Protein AF-A0A1W1VWJ5-F1 (afdb_monomer_lite)

Structure (mmCIF, N/CA/C/O backbone):
data_AF-A0A1W1VWJ5-F1
#
_entry.id   AF-A0A1W1VWJ5-F1
#
loop_
_atom_site.group_PDB
_atom_site.id
_atom_site.type_symbol
_atom_site.label_atom_id
_atom_site.label_alt_id
_atom_site.label_comp_id
_atom_site.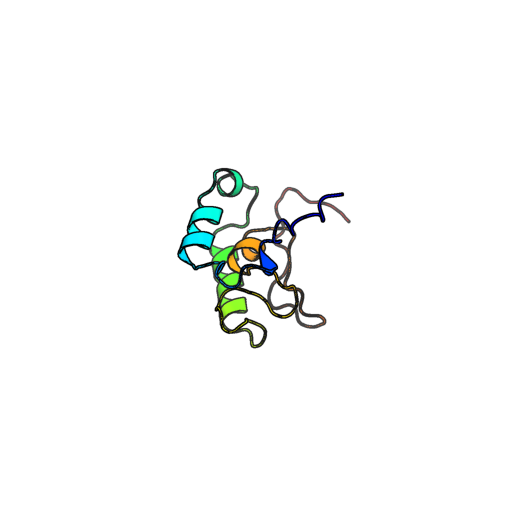label_asym_id
_atom_site.label_entity_id
_atom_site.label_seq_id
_atom_site.pdbx_PDB_ins_code
_atom_site.Cartn_x
_atom_site.Cartn_y
_atom_site.Cartn_z
_atom_site.occupancy
_atom_site.B_iso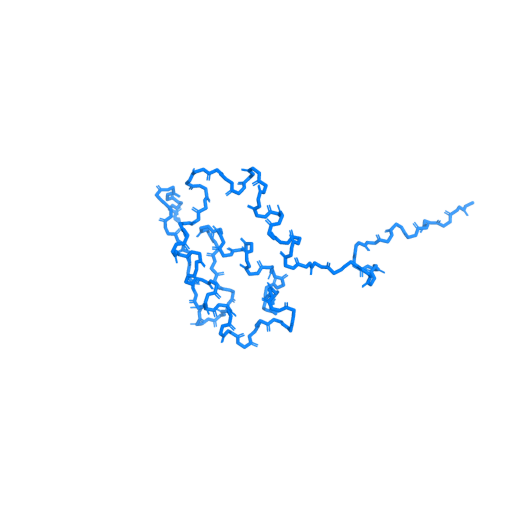_or_equiv
_atom_site.auth_seq_id
_atom_site.auth_comp_id
_atom_site.auth_asym_id
_atom_site.auth_atom_id
_atom_site.pdbx_PDB_model_num
ATOM 1 N N . MET A 1 1 ? -26.688 37.840 -6.291 1.00 44.44 1 MET A N 1
ATOM 2 C CA . MET A 1 1 ? -25.691 37.166 -5.433 1.00 44.44 1 MET A CA 1
ATOM 3 C C . MET A 1 1 ? -26.016 35.676 -5.470 1.00 44.44 1 MET A C 1
ATOM 5 O O . MET A 1 1 ? -27.038 35.293 -4.922 1.00 44.44 1 MET A O 1
ATOM 9 N N . ILE A 1 2 ? -25.266 34.876 -6.234 1.00 52.41 2 ILE A N 1
ATOM 10 C CA . ILE A 1 2 ? -25.492 33.425 -6.376 1.00 52.41 2 ILE A CA 1
ATOM 11 C C . ILE A 1 2 ? -24.601 32.734 -5.326 1.00 52.41 2 ILE A C 1
ATOM 13 O O . ILE A 1 2 ? -23.404 33.031 -5.307 1.00 52.41 2 ILE A O 1
ATOM 17 N N . PRO A 1 3 ? -25.134 31.890 -4.420 1.00 57.03 3 PRO A N 1
ATOM 18 C CA . PRO A 1 3 ? -24.313 31.144 -3.466 1.00 57.03 3 PRO A CA 1
ATOM 19 C C . PRO A 1 3 ? -23.340 30.238 -4.230 1.00 57.03 3 PRO A C 1
ATOM 21 O O . PRO A 1 3 ? -23.752 29.677 -5.245 1.00 57.03 3 PRO A O 1
ATOM 24 N N . PRO A 1 4 ? -22.085 30.048 -3.779 1.00 57.78 4 PRO A N 1
ATOM 25 C CA . PRO A 1 4 ? -21.201 29.062 -4.377 1.00 57.78 4 PRO A CA 1
ATOM 26 C C . PRO A 1 4 ? -21.791 27.677 -4.109 1.00 57.78 4 PRO A C 1
ATOM 28 O O . PRO A 1 4 ? -21.585 27.062 -3.063 1.00 57.78 4 PRO A O 1
ATOM 31 N N . GLU A 1 5 ? -22.582 27.217 -5.069 1.00 57.31 5 GLU A N 1
ATOM 32 C CA . GLU A 1 5 ? -22.947 25.834 -5.267 1.00 57.31 5 GLU A CA 1
ATOM 33 C C . GLU A 1 5 ? -21.704 24.985 -5.031 1.00 57.31 5 GLU A C 1
ATOM 35 O O . GLU A 1 5 ? -20.662 25.133 -5.677 1.00 57.31 5 GLU A O 1
ATOM 40 N N . ARG A 1 6 ? -21.798 24.172 -3.978 1.00 58.75 6 ARG A N 1
ATOM 41 C CA . ARG A 1 6 ? -20.738 23.301 -3.499 1.00 58.75 6 ARG A CA 1
ATOM 42 C C . ARG A 1 6 ? -20.355 22.412 -4.676 1.00 58.75 6 ARG A C 1
ATOM 44 O O . ARG A 1 6 ? -21.015 21.403 -4.914 1.00 58.75 6 ARG A O 1
ATOM 51 N N . ARG A 1 7 ? -19.294 22.771 -5.410 1.00 55.59 7 ARG A N 1
ATOM 52 C CA . ARG A 1 7 ? -18.540 21.835 -6.249 1.00 55.59 7 ARG A CA 1
ATOM 53 C C . ARG A 1 7 ? -18.102 20.735 -5.296 1.00 55.59 7 ARG A C 1
ATOM 55 O O . ARG A 1 7 ? -17.123 20.899 -4.575 1.00 55.59 7 ARG A O 1
ATOM 62 N N . GLY A 1 8 ? -18.932 19.700 -5.175 1.00 52.25 8 GLY A N 1
ATOM 63 C CA . GLY A 1 8 ? -18.783 18.671 -4.161 1.00 52.25 8 GLY A CA 1
ATOM 64 C C . GLY A 1 8 ? -17.373 18.121 -4.250 1.00 52.25 8 GLY A C 1
ATOM 65 O O . GLY A 1 8 ? -16.938 17.705 -5.327 1.00 52.25 8 GLY A O 1
ATOM 66 N N . CYS A 1 9 ? -16.630 18.162 -3.144 1.00 58.38 9 CYS A N 1
ATOM 67 C CA . CYS A 1 9 ? -15.358 17.465 -3.107 1.00 58.38 9 CYS A CA 1
ATOM 68 C C . CYS A 1 9 ? -15.638 15.978 -3.372 1.00 58.38 9 CYS A C 1
ATOM 70 O O . CYS A 1 9 ? -16.726 15.480 -3.065 1.00 58.38 9 CYS A O 1
ATOM 72 N N . LYS A 1 10 ? -14.670 15.249 -3.934 1.00 58.19 10 LYS A N 1
ATOM 73 C CA . LYS A 1 10 ? -14.825 13.806 -4.186 1.00 58.19 10 LYS A CA 1
ATOM 74 C C . LYS A 1 10 ? -15.211 13.014 -2.922 1.00 58.19 10 LYS A C 1
ATOM 76 O O . LYS A 1 10 ? -15.755 11.933 -3.060 1.00 58.19 10 LYS A O 1
ATOM 81 N N . GLY A 1 11 ? -14.990 13.574 -1.725 1.00 52.28 11 GLY A N 1
ATOM 82 C CA . GLY A 1 11 ? -15.417 13.006 -0.441 1.00 52.28 11 GLY A CA 1
ATOM 83 C C . GLY A 1 11 ? -16.872 13.284 -0.031 1.00 52.28 11 GLY A C 1
ATOM 84 O O . GLY A 1 11 ? -17.405 12.551 0.787 1.00 52.28 11 GLY A O 1
ATOM 85 N N . CYS A 1 12 ? -17.550 14.295 -0.591 1.00 57.69 12 CYS A N 1
ATOM 86 C CA . CYS A 1 12 ? -18.985 14.527 -0.349 1.00 57.69 12 CYS A CA 1
ATOM 87 C C . CYS A 1 12 ? -19.887 13.696 -1.275 1.00 57.69 12 CYS A C 1
ATOM 89 O O . CYS A 1 12 ? -21.107 13.748 -1.144 1.00 57.69 12 CYS A O 1
ATOM 91 N N . ARG A 1 13 ? -19.298 12.967 -2.232 1.00 56.72 13 ARG A N 1
ATOM 92 C CA . ARG A 1 13 ? -19.999 12.013 -3.091 1.00 56.72 13 ARG A CA 1
ATOM 93 C C . ARG A 1 13 ? -19.825 10.616 -2.511 1.00 56.72 13 ARG A C 1
ATOM 95 O O . ARG A 1 13 ? -18.778 10.006 -2.687 1.00 56.72 13 ARG A O 1
ATOM 102 N N . THR A 1 14 ? -20.861 10.126 -1.841 1.00 55.28 14 THR A N 1
ATOM 103 C CA . THR A 1 14 ? -20.900 8.793 -1.218 1.00 55.28 14 THR A CA 1
ATOM 104 C C . THR A 1 14 ? -20.730 7.655 -2.237 1.00 55.28 14 THR A C 1
ATOM 106 O O . THR A 1 14 ? -20.337 6.557 -1.862 1.00 55.28 14 THR A O 1
ATOM 109 N N . ASP A 1 15 ? -20.953 7.923 -3.529 1.00 57.97 15 ASP A N 1
ATOM 110 C CA . ASP A 1 15 ? -20.857 6.936 -4.614 1.00 57.97 15 ASP A CA 1
ATOM 111 C C . ASP A 1 15 ? -19.437 6.703 -5.157 1.00 57.97 15 ASP A C 1
ATOM 113 O O . ASP A 1 15 ? -19.233 5.811 -5.981 1.00 57.97 15 ASP A O 1
ATOM 117 N N . PHE A 1 16 ? -18.433 7.498 -4.759 1.00 62.16 16 PHE A N 1
ATOM 118 C CA . PHE A 1 16 ? -17.065 7.282 -5.240 1.00 62.16 16 PHE A CA 1
ATOM 119 C C . PHE A 1 16 ? -16.324 6.302 -4.330 1.00 62.16 16 PHE A C 1
ATOM 121 O O . PHE A 1 16 ? -15.599 6.700 -3.418 1.00 62.16 16 PHE A O 1
ATOM 128 N N . GLN A 1 17 ? -16.490 5.011 -4.605 1.00 65.12 17 GLN A N 1
ATOM 129 C CA . GLN A 1 17 ? -15.665 3.971 -4.003 1.00 65.12 17 GLN A CA 1
ATOM 130 C C . GLN A 1 17 ? -14.478 3.657 -4.912 1.00 65.12 17 GLN A C 1
ATOM 132 O O . GLN A 1 17 ? -14.630 3.354 -6.098 1.00 65.12 17 GLN A O 1
ATOM 137 N N . VAL A 1 18 ? -13.271 3.751 -4.356 1.00 72.56 18 VAL A N 1
ATOM 138 C CA . VAL A 1 18 ? -12.086 3.178 -4.997 1.00 72.56 18 VAL A CA 1
ATOM 139 C C . VAL A 1 18 ? -12.306 1.671 -5.031 1.00 72.56 18 VAL A C 1
ATOM 141 O O . VAL A 1 18 ? -12.646 1.092 -4.016 1.00 72.56 18 VAL A O 1
ATOM 144 N N . THR A 1 19 ? -12.166 1.029 -6.184 1.00 82.56 19 THR A N 1
ATOM 145 C CA . THR A 1 19 ? -12.260 -0.432 -6.282 1.00 82.56 19 THR A CA 1
ATOM 146 C C . THR A 1 19 ? -10.891 -1.015 -6.573 1.00 82.56 19 THR A C 1
ATOM 148 O O . THR A 1 19 ? -9.987 -0.320 -7.044 1.00 82.56 19 THR A O 1
ATOM 151 N N . GLU A 1 20 ? -10.742 -2.318 -6.364 1.00 81.38 20 GLU A N 1
ATOM 152 C CA . GLU A 1 20 ? -9.541 -3.048 -6.762 1.00 81.38 20 GLU A CA 1
ATOM 153 C C . GLU A 1 20 ? -9.185 -2.831 -8.239 1.00 81.38 20 GLU A C 1
ATOM 155 O O . GLU A 1 20 ? -8.037 -2.524 -8.557 1.00 81.38 20 GLU A O 1
ATOM 160 N N . ALA A 1 21 ? -10.183 -2.883 -9.124 1.00 83.50 21 ALA A N 1
ATOM 161 C CA . ALA A 1 21 ? -10.004 -2.613 -10.548 1.00 83.50 21 ALA A CA 1
ATOM 162 C C . ALA A 1 21 ? -9.491 -1.187 -10.808 1.00 83.50 21 ALA A C 1
ATOM 164 O O . ALA A 1 21 ? -8.622 -0.983 -11.656 1.00 83.50 21 ALA A O 1
ATOM 165 N N . HIS A 1 22 ? -9.970 -0.198 -10.047 1.00 84.25 22 HIS A N 1
ATOM 166 C CA . HIS A 1 22 ? -9.487 1.177 -10.153 1.00 84.25 22 HIS A CA 1
ATOM 167 C C . HIS A 1 22 ? -8.015 1.281 -9.726 1.00 84.25 22 HIS A C 1
ATOM 169 O O . HIS A 1 22 ? -7.214 1.919 -10.407 1.00 84.25 22 HIS A O 1
ATOM 175 N N . ILE A 1 23 ? -7.631 0.620 -8.632 1.00 84.88 23 ILE A N 1
ATOM 176 C CA . ILE A 1 23 ? -6.240 0.597 -8.160 1.00 84.88 23 ILE A CA 1
ATOM 177 C C . ILE A 1 23 ? -5.335 -0.074 -9.198 1.00 84.88 23 ILE A C 1
ATOM 179 O O . ILE A 1 23 ? -4.286 0.473 -9.536 1.00 84.88 23 ILE A O 1
ATOM 183 N N . ALA A 1 24 ? -5.752 -1.213 -9.753 1.00 86.06 24 ALA A N 1
ATOM 184 C CA . ALA A 1 24 ? -5.009 -1.905 -10.803 1.00 86.06 24 ALA A CA 1
ATOM 185 C C . ALA A 1 24 ? -4.837 -1.027 -12.056 1.00 86.06 24 ALA A C 1
ATOM 187 O O . ALA A 1 24 ? -3.741 -0.946 -12.613 1.00 86.06 24 ALA A O 1
ATOM 188 N N . GLN A 1 25 ? -5.883 -0.294 -12.455 1.00 87.25 25 GLN A N 1
ATOM 189 C CA . GLN A 1 25 ? -5.808 0.679 -13.545 1.00 87.25 25 GLN A CA 1
ATOM 190 C C . GLN A 1 25 ? -4.804 1.802 -13.237 1.00 87.25 25 GLN A C 1
ATOM 192 O O . GLN A 1 25 ? -3.995 2.152 -14.095 1.00 87.25 25 GLN A O 1
ATOM 197 N N . MET A 1 26 ? -4.808 2.353 -12.016 1.00 85.56 26 MET A N 1
ATOM 198 C CA . MET A 1 26 ? -3.818 3.360 -11.608 1.00 85.56 26 MET A CA 1
ATOM 199 C C . MET A 1 26 ? -2.395 2.807 -11.720 1.00 85.56 26 MET A C 1
ATOM 201 O O . MET A 1 26 ? -1.547 3.443 -12.340 1.00 85.56 26 MET A O 1
ATOM 205 N N . LEU A 1 27 ? -2.154 1.603 -11.195 1.00 85.56 27 LEU A N 1
ATOM 206 C CA . LEU A 1 27 ? -0.849 0.932 -11.236 1.00 85.56 27 LEU A CA 1
ATOM 207 C C . LEU A 1 27 ? -0.409 0.522 -12.652 1.00 85.56 27 LEU A C 1
ATOM 209 O O . LEU A 1 27 ? 0.775 0.290 -12.880 1.00 85.56 27 LEU A O 1
ATOM 213 N N . SER A 1 28 ? -1.336 0.470 -13.608 1.00 86.88 28 SER A N 1
ATOM 214 C CA . SER A 1 28 ? -1.042 0.235 -15.027 1.00 86.88 28 SER A CA 1
ATOM 215 C C . SER A 1 28 ? -0.608 1.507 -15.766 1.00 86.88 28 SER A C 1
ATOM 217 O O . SER A 1 28 ? -0.187 1.440 -16.918 1.00 86.88 28 SER A O 1
ATOM 219 N N . SER A 1 29 ? -0.695 2.679 -15.125 1.00 86.88 29 SER A N 1
ATOM 220 C CA . SER A 1 29 ? -0.310 3.948 -15.747 1.00 86.88 29 SER A CA 1
ATOM 221 C C . SER A 1 29 ? 1.199 3.993 -16.035 1.00 86.88 29 SER A C 1
ATOM 223 O O . SER A 1 29 ? 1.981 3.491 -15.224 1.00 86.88 29 SER A O 1
ATOM 225 N N . PRO A 1 30 ? 1.650 4.670 -17.111 1.00 82.38 30 PRO A N 1
ATOM 226 C CA . PRO A 1 30 ? 3.065 4.718 -17.505 1.00 82.38 30 PRO A CA 1
ATOM 227 C C . PRO A 1 30 ? 4.023 5.195 -16.405 1.00 82.38 30 PRO A C 1
ATOM 229 O O . PRO A 1 30 ? 5.169 4.763 -16.346 1.00 82.38 30 PRO A O 1
ATOM 232 N N . MET A 1 31 ? 3.544 6.039 -15.486 1.00 82.06 31 MET A N 1
ATOM 233 C CA . MET A 1 31 ? 4.308 6.492 -14.318 1.00 82.06 31 MET A CA 1
ATOM 234 C C . MET A 1 31 ? 4.796 5.323 -13.441 1.00 82.06 31 MET A C 1
ATOM 236 O O . MET A 1 31 ? 5.898 5.381 -12.900 1.00 82.06 31 MET A O 1
ATOM 240 N N . PHE A 1 32 ? 4.013 4.244 -13.338 1.00 81.75 32 PHE A N 1
ATOM 241 C CA . PHE A 1 32 ? 4.352 3.040 -12.573 1.00 81.75 32 PHE A CA 1
ATOM 242 C C . PHE A 1 32 ? 5.230 2.039 -13.339 1.00 81.75 32 PHE A C 1
ATOM 244 O O . PHE A 1 32 ? 5.670 1.049 -12.762 1.00 81.75 32 PHE A O 1
ATOM 251 N N . GLN A 1 33 ? 5.511 2.304 -14.618 1.00 80.88 33 GLN A N 1
ATOM 252 C CA . GLN A 1 33 ? 6.304 1.438 -15.499 1.00 80.88 33 GLN A CA 1
ATOM 253 C C . GLN A 1 33 ? 7.742 1.948 -15.697 1.00 80.88 33 GLN A C 1
ATOM 255 O O . GLN A 1 33 ? 8.517 1.372 -16.458 1.00 80.88 33 GLN A O 1
ATOM 260 N N . VAL A 1 34 ? 8.122 3.037 -15.016 1.00 83.62 34 VAL A N 1
ATOM 261 C CA . VAL A 1 34 ? 9.485 3.580 -15.074 1.00 83.62 34 VAL A CA 1
ATOM 262 C C . VAL A 1 34 ? 10.449 2.614 -14.383 1.00 83.62 34 VAL A C 1
ATOM 264 O O . VAL A 1 34 ? 10.407 2.429 -13.164 1.00 83.62 34 VAL A O 1
ATOM 267 N N . VAL A 1 35 ? 11.335 2.010 -15.176 1.00 77.88 35 VAL A N 1
ATOM 268 C CA . VAL A 1 35 ? 12.338 1.047 -14.706 1.00 77.88 35 VAL A CA 1
ATOM 269 C C . VAL A 1 35 ? 13.216 1.686 -13.626 1.00 77.88 35 VAL A C 1
ATOM 271 O O . VAL A 1 35 ? 13.764 2.770 -13.814 1.00 77.88 35 VAL A O 1
ATOM 274 N N . GLY A 1 36 ? 13.338 1.014 -12.479 1.00 79.56 36 GLY A N 1
ATOM 275 C CA . GLY A 1 36 ? 14.159 1.461 -11.347 1.00 79.56 36 GLY A CA 1
ATOM 276 C C . GLY A 1 36 ? 13.537 2.548 -10.457 1.00 79.56 36 GLY A C 1
ATOM 277 O O . GLY A 1 36 ? 14.118 2.881 -9.424 1.00 79.56 36 GLY A O 1
ATOM 278 N N . ALA A 1 37 ? 12.361 3.086 -10.800 1.00 85.12 37 ALA A N 1
ATOM 279 C CA . ALA A 1 37 ? 11.658 4.058 -9.954 1.00 85.12 37 ALA A CA 1
ATOM 280 C C . ALA A 1 37 ? 10.858 3.402 -8.813 1.00 85.12 37 ALA A C 1
ATOM 282 O O . ALA A 1 37 ? 10.598 4.039 -7.791 1.00 85.12 37 ALA A O 1
ATOM 283 N N . TRP A 1 38 ? 10.501 2.127 -8.972 1.00 90.31 38 TRP A N 1
ATOM 284 C CA . TRP A 1 38 ? 9.658 1.357 -8.056 1.00 90.31 38 TRP A CA 1
ATOM 285 C C . TRP A 1 38 ? 10.422 0.166 -7.488 1.00 90.31 38 TRP A C 1
ATOM 287 O O . TRP A 1 38 ? 11.443 -0.244 -8.044 1.00 90.31 38 TRP A O 1
ATOM 297 N N . VAL A 1 39 ? 9.948 -0.371 -6.366 1.00 90.69 39 VAL A N 1
ATOM 298 C CA . VAL A 1 39 ? 10.534 -1.595 -5.808 1.00 90.69 39 VAL A CA 1
ATOM 299 C C . VAL A 1 39 ? 10.284 -2.789 -6.739 1.00 90.69 39 VAL A C 1
ATOM 301 O O . VAL A 1 39 ? 9.270 -2.797 -7.442 1.00 90.69 39 VAL A O 1
ATOM 304 N N . PRO A 1 40 ? 11.168 -3.801 -6.741 1.00 91.31 40 PRO A N 1
ATOM 305 C CA . PRO A 1 40 ? 10.941 -5.031 -7.493 1.00 91.31 40 PRO A CA 1
ATOM 306 C C . PRO A 1 40 ? 9.699 -5.789 -6.996 1.00 91.31 40 PRO A C 1
ATOM 308 O O . PRO A 1 40 ? 9.306 -5.655 -5.834 1.00 91.31 40 PRO A O 1
ATOM 311 N N . ASP A 1 41 ? 9.111 -6.617 -7.862 1.00 91.31 41 ASP A N 1
ATOM 312 C CA . ASP A 1 41 ? 7.834 -7.287 -7.583 1.00 91.31 41 ASP A CA 1
ATOM 313 C C . ASP A 1 41 ? 7.877 -8.183 -6.338 1.00 91.31 41 ASP A C 1
ATOM 315 O O . ASP A 1 41 ? 6.934 -8.170 -5.556 1.00 91.31 41 ASP A O 1
ATOM 319 N N . ASN A 1 42 ? 8.990 -8.871 -6.067 1.00 92.81 42 ASN A N 1
ATOM 320 C CA . ASN A 1 42 ? 9.129 -9.687 -4.854 1.00 92.81 42 ASN A CA 1
ATOM 321 C C . ASN A 1 42 ? 9.032 -8.844 -3.568 1.00 92.81 42 ASN A C 1
ATOM 323 O O . ASN A 1 42 ? 8.357 -9.224 -2.616 1.00 92.81 42 ASN A O 1
ATOM 327 N N . VAL A 1 43 ? 9.661 -7.664 -3.550 1.00 93.81 43 VAL A N 1
ATOM 328 C CA . VAL A 1 43 ? 9.592 -6.730 -2.415 1.00 93.81 43 VAL A CA 1
ATOM 329 C C . VAL A 1 43 ? 8.183 -6.167 -2.282 1.00 93.81 43 VAL A C 1
ATOM 331 O O . VAL A 1 43 ? 7.682 -5.996 -1.171 1.00 93.81 43 VAL A O 1
ATOM 334 N N . TYR A 1 44 ? 7.543 -5.862 -3.410 1.00 94.25 44 TYR A N 1
ATOM 335 C CA . TYR A 1 44 ? 6.159 -5.414 -3.423 1.00 94.25 44 TYR A CA 1
ATOM 336 C C . TYR A 1 44 ? 5.227 -6.480 -2.834 1.00 94.25 44 TYR A C 1
ATOM 338 O O . TYR A 1 44 ? 4.479 -6.176 -1.909 1.00 94.25 44 TYR A O 1
ATOM 346 N N . GLU A 1 45 ? 5.305 -7.723 -3.305 1.00 94.88 45 GLU A N 1
ATOM 347 C CA . GLU A 1 45 ? 4.491 -8.842 -2.824 1.00 94.88 45 GLU A CA 1
ATOM 348 C C . GLU A 1 45 ? 4.677 -9.094 -1.326 1.00 94.88 45 GLU A C 1
ATOM 350 O O . GLU A 1 45 ? 3.689 -9.260 -0.608 1.00 94.88 45 GLU A O 1
ATOM 355 N N . ASP A 1 46 ? 5.914 -9.045 -0.826 1.00 95.19 46 ASP A N 1
ATOM 356 C CA . ASP A 1 46 ? 6.190 -9.185 0.605 1.00 95.19 46 ASP A CA 1
ATOM 357 C C . ASP A 1 46 ? 5.538 -8.061 1.423 1.00 95.19 46 ASP A C 1
ATOM 359 O O . ASP A 1 46 ? 4.873 -8.323 2.428 1.00 95.19 46 ASP A O 1
ATOM 363 N N . ARG A 1 47 ? 5.643 -6.805 0.964 1.00 95.31 47 ARG A N 1
ATOM 364 C CA . ARG A 1 47 ? 4.976 -5.657 1.607 1.00 95.31 47 ARG A CA 1
ATOM 365 C C . ARG A 1 47 ? 3.456 -5.808 1.613 1.00 95.31 47 ARG A C 1
ATOM 367 O O . ARG A 1 47 ? 2.822 -5.485 2.618 1.00 95.31 47 ARG A O 1
ATOM 374 N N . ILE A 1 48 ? 2.870 -6.292 0.516 1.00 95.12 48 ILE A N 1
ATOM 375 C CA . ILE A 1 48 ? 1.428 -6.554 0.437 1.00 95.12 48 ILE A CA 1
ATOM 376 C C . ILE A 1 48 ? 1.027 -7.649 1.414 1.00 95.12 48 ILE A C 1
ATOM 378 O O . ILE A 1 48 ? 0.079 -7.439 2.162 1.00 95.12 48 ILE A O 1
ATOM 382 N N . ARG A 1 49 ? 1.774 -8.755 1.487 1.00 95.56 49 ARG A N 1
ATOM 383 C CA . ARG A 1 49 ? 1.506 -9.843 2.437 1.00 95.56 49 ARG A CA 1
ATOM 384 C C . ARG A 1 49 ? 1.520 -9.348 3.886 1.00 95.56 49 ARG A C 1
ATOM 386 O O . ARG A 1 49 ? 0.648 -9.712 4.669 1.00 95.56 49 ARG A O 1
ATOM 393 N N . CYS A 1 50 ? 2.461 -8.468 4.230 1.00 94.75 50 CYS A N 1
ATOM 394 C CA . CYS A 1 50 ? 2.490 -7.809 5.536 1.00 94.75 50 CYS A CA 1
ATOM 395 C C . CYS A 1 50 ? 1.246 -6.945 5.800 1.00 94.75 50 CYS A C 1
ATOM 397 O O . CYS A 1 50 ? 0.752 -6.914 6.923 1.00 94.75 50 CYS A O 1
ATOM 399 N N . CYS A 1 51 ? 0.755 -6.215 4.795 1.00 94.50 51 CYS A N 1
ATOM 400 C CA . CYS A 1 51 ? -0.446 -5.393 4.933 1.00 94.50 51 CYS A CA 1
ATOM 401 C C . CYS A 1 51 ? -1.732 -6.225 5.000 1.00 94.50 51 CYS A C 1
ATOM 403 O O . CYS A 1 51 ? -2.612 -5.865 5.772 1.00 94.50 51 CYS A O 1
ATOM 405 N N . ASP A 1 52 ? -1.820 -7.321 4.249 1.00 93.44 52 ASP A N 1
ATOM 406 C CA . ASP A 1 52 ? -2.960 -8.248 4.239 1.00 93.44 52 ASP A CA 1
ATOM 407 C C . ASP A 1 52 ? -3.182 -8.881 5.625 1.00 93.44 52 ASP A C 1
ATOM 409 O O . ASP A 1 52 ? -4.295 -8.911 6.141 1.00 93.44 52 ASP A O 1
ATOM 413 N N . ALA A 1 53 ? -2.091 -9.248 6.304 1.00 93.56 53 ALA A N 1
ATOM 414 C CA . ALA A 1 53 ? -2.124 -9.779 7.668 1.00 93.56 53 ALA A CA 1
ATOM 415 C C . ALA A 1 53 ? -2.244 -8.704 8.773 1.00 93.56 53 ALA A C 1
ATOM 417 O O . ALA A 1 53 ? -2.237 -9.030 9.963 1.00 93.56 53 ALA A O 1
ATOM 418 N N . CYS A 1 54 ? -2.302 -7.414 8.428 1.00 93.81 54 CYS A N 1
ATOM 419 C CA . CYS A 1 54 ? -2.243 -6.331 9.406 1.00 93.81 54 CYS A CA 1
ATOM 420 C C . CYS A 1 54 ? -3.628 -5.986 9.966 1.00 93.81 54 CYS A C 1
ATOM 422 O O . CYS A 1 54 ?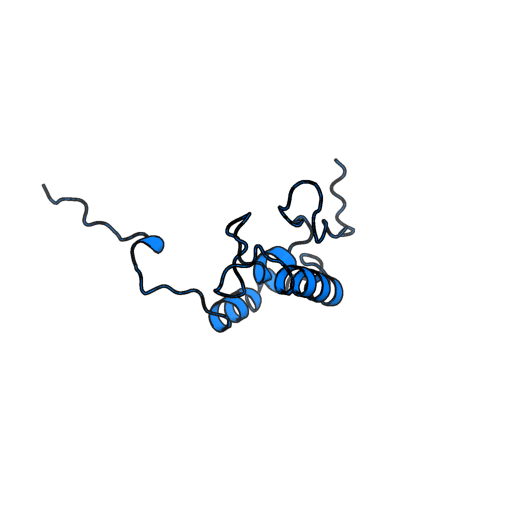 -4.533 -5.615 9.225 1.00 93.81 54 CYS A O 1
ATOM 424 N N . SER A 1 55 ? -3.762 -5.941 11.296 1.00 92.75 55 SER A N 1
ATOM 425 C CA . SER A 1 55 ? -5.002 -5.516 11.973 1.00 92.75 55 SER A CA 1
ATOM 426 C C . SER A 1 55 ? -5.426 -4.071 11.676 1.00 92.75 55 SER A C 1
ATOM 428 O O . SER A 1 55 ? -6.552 -3.691 11.976 1.00 92.75 55 SER A O 1
ATOM 430 N N . ASN A 1 56 ? -4.528 -3.253 11.117 1.00 92.81 56 ASN A N 1
ATOM 431 C CA . ASN A 1 56 ? -4.807 -1.867 10.745 1.00 92.81 56 ASN A CA 1
ATOM 432 C C . ASN A 1 56 ? -5.258 -1.710 9.283 1.00 92.81 56 ASN A C 1
ATOM 434 O O . ASN A 1 56 ? -5.425 -0.576 8.826 1.00 92.81 56 ASN A O 1
ATOM 438 N N . LEU A 1 57 ? -5.395 -2.794 8.515 1.00 94.06 57 LEU A N 1
ATOM 439 C CA . LEU A 1 57 ? -5.999 -2.726 7.189 1.00 94.06 57 LEU A CA 1
ATOM 440 C C . LEU A 1 57 ? -7.508 -2.504 7.346 1.00 94.06 57 LEU A C 1
ATOM 442 O O . LEU A 1 57 ? -8.170 -3.189 8.122 1.00 94.06 57 LEU A O 1
ATOM 446 N N . GLN A 1 58 ? -8.047 -1.506 6.650 1.00 92.94 58 GLN A N 1
ATOM 447 C CA . GLN A 1 58 ? -9.479 -1.233 6.687 1.00 92.94 58 GLN A CA 1
ATOM 448 C C . GLN A 1 58 ? -10.269 -2.359 6.012 1.00 92.94 58 GLN A C 1
ATOM 450 O O . GLN A 1 58 ? -9.736 -3.135 5.222 1.00 92.94 58 GLN A O 1
ATOM 455 N N . ALA A 1 59 ? -11.572 -2.415 6.300 1.00 88.88 59 ALA A N 1
ATOM 456 C CA . ALA A 1 59 ? -12.483 -3.431 5.768 1.00 88.88 59 ALA A CA 1
ATOM 457 C C . ALA A 1 59 ? -12.582 -3.440 4.231 1.00 88.88 59 ALA A C 1
ATOM 459 O O . ALA A 1 59 ? -13.061 -4.411 3.655 1.00 88.88 59 ALA A O 1
ATOM 460 N N . ASP A 1 60 ? -12.129 -2.373 3.570 1.00 87.31 60 ASP A N 1
ATOM 461 C CA . ASP A 1 60 ? -12.031 -2.308 2.116 1.00 87.31 60 ASP A CA 1
ATOM 462 C C . ASP A 1 60 ? -10.894 -3.174 1.537 1.00 87.31 60 ASP A C 1
ATOM 464 O O . ASP A 1 60 ? -10.885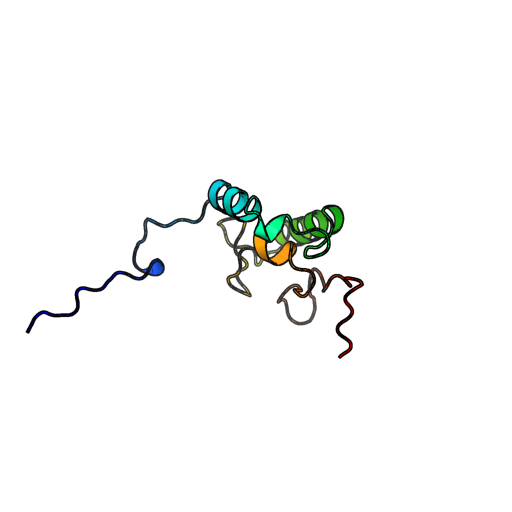 -3.464 0.344 1.00 87.31 60 ASP A O 1
ATOM 468 N N . GLY A 1 61 ? -9.958 -3.627 2.378 1.00 88.69 61 GLY A N 1
ATOM 469 C CA . GLY A 1 61 ? -8.872 -4.533 2.010 1.00 88.69 61 GLY A CA 1
ATOM 470 C C . GLY A 1 61 ? -7.682 -3.858 1.325 1.00 88.69 61 GLY A C 1
ATOM 471 O O . GLY A 1 61 ? -6.759 -4.539 0.881 1.00 88.69 61 GLY A O 1
ATOM 472 N N . TYR A 1 62 ? -7.658 -2.527 1.217 1.00 90.62 62 TYR A N 1
ATOM 473 C CA . TYR A 1 62 ? -6.538 -1.828 0.578 1.00 90.62 62 TYR A CA 1
ATOM 474 C C . TYR A 1 62 ? -6.188 -0.481 1.209 1.00 90.62 62 TYR A C 1
ATOM 476 O O . TYR A 1 62 ? -5.156 0.079 0.840 1.00 90.62 62 TYR A O 1
ATOM 484 N N . THR A 1 63 ? -6.962 0.045 2.157 1.00 93.44 63 THR A N 1
ATOM 485 C CA . THR A 1 63 ? -6.641 1.311 2.829 1.00 93.44 63 THR A CA 1
ATOM 486 C C . THR A 1 63 ? -6.049 1.059 4.210 1.00 93.44 63 THR A C 1
ATOM 488 O O . THR A 1 63 ? -6.620 0.360 5.041 1.00 93.44 63 THR A O 1
ATOM 491 N N . CYS A 1 64 ? -4.893 1.654 4.503 1.00 93.88 64 CYS A N 1
ATOM 492 C CA . CYS A 1 64 ? -4.305 1.593 5.839 1.00 93.88 64 CYS A CA 1
ATOM 493 C C . CYS A 1 64 ? -5.022 2.566 6.788 1.00 93.88 64 CYS A C 1
ATOM 495 O O . CYS A 1 64 ? -5.108 3.757 6.498 1.00 93.88 64 CYS A O 1
ATOM 497 N N . ALA A 1 65 ? -5.479 2.101 7.952 1.00 94.38 65 ALA A N 1
ATOM 498 C CA . ALA A 1 65 ? -6.101 2.950 8.970 1.00 94.38 65 ALA A CA 1
ATOM 499 C C . ALA A 1 65 ? -5.116 3.936 9.627 1.00 94.38 65 ALA A C 1
ATOM 501 O O . ALA A 1 65 ? -5.530 4.997 10.080 1.00 94.38 65 ALA A O 1
ATOM 502 N N . LEU A 1 66 ? -3.814 3.620 9.647 1.00 92.75 66 LEU A N 1
ATOM 503 C CA . LEU A 1 66 ? -2.796 4.473 10.274 1.00 92.75 66 LEU A CA 1
ATOM 504 C C . LEU A 1 66 ? -2.392 5.668 9.400 1.00 92.75 66 LEU A C 1
ATOM 506 O O . LEU A 1 66 ? -2.164 6.756 9.917 1.00 92.75 66 LEU A O 1
ATOM 510 N N . SER A 1 67 ? -2.266 5.473 8.084 1.00 90.12 67 SER A N 1
ATOM 511 C CA . SER A 1 67 ? -1.814 6.524 7.154 1.00 90.12 67 SER A CA 1
ATOM 512 C C . SER A 1 67 ? -2.891 7.036 6.201 1.00 90.12 67 SER A C 1
ATOM 514 O O . SER A 1 67 ? -2.643 8.002 5.483 1.00 90.12 67 SER A O 1
ATOM 516 N N . GLY A 1 68 ? -4.045 6.370 6.115 1.00 91.06 68 GLY A N 1
ATOM 517 C CA . GLY A 1 68 ? -5.091 6.670 5.131 1.00 91.06 68 GLY A CA 1
ATOM 518 C C . GLY A 1 68 ? -4.689 6.395 3.676 1.00 91.06 68 GLY A C 1
ATOM 519 O O . GLY A 1 68 ? -5.406 6.777 2.757 1.00 91.06 68 GLY A O 1
ATOM 520 N N . CYS A 1 69 ? -3.534 5.766 3.441 1.00 91.62 69 CYS A N 1
ATOM 521 C CA . CYS A 1 69 ? -3.024 5.500 2.101 1.00 91.62 69 CYS A CA 1
ATOM 522 C C . CYS A 1 69 ? -3.478 4.133 1.577 1.00 91.62 69 CYS A C 1
ATOM 524 O O . CYS A 1 69 ? -3.604 3.174 2.342 1.00 91.62 69 CYS A O 1
ATOM 526 N N . ILE A 1 70 ? -3.616 4.026 0.252 1.00 93.06 70 ILE A N 1
ATOM 527 C CA . ILE A 1 70 ? -3.851 2.750 -0.430 1.00 93.06 70 ILE A CA 1
ATOM 528 C C . ILE A 1 70 ? -2.557 1.927 -0.389 1.00 93.06 70 ILE A C 1
ATOM 530 O O . ILE A 1 70 ? -1.579 2.289 -1.052 1.00 93.06 70 ILE A O 1
ATOM 534 N N . VAL A 1 71 ? -2.541 0.819 0.359 1.00 94.25 71 VAL A N 1
ATOM 535 C CA . VAL A 1 71 ? -1.346 -0.010 0.609 1.00 94.25 71 VAL A CA 1
ATOM 536 C C . VAL A 1 71 ? -0.716 -0.514 -0.686 1.00 94.25 71 VAL A C 1
ATOM 538 O O . VAL A 1 71 ? 0.498 -0.448 -0.835 1.00 94.25 71 VAL A O 1
ATOM 541 N N . ARG A 1 72 ? -1.539 -0.882 -1.675 1.00 91.88 72 ARG A N 1
ATOM 542 C CA . ARG A 1 72 ? -1.109 -1.322 -3.016 1.00 91.88 72 ARG A CA 1
ATOM 543 C C . ARG A 1 72 ? -0.353 -0.256 -3.808 1.00 91.88 72 ARG A C 1
ATOM 545 O O . ARG A 1 72 ? 0.484 -0.581 -4.640 1.00 91.88 72 ARG A O 1
ATOM 552 N N . VAL A 1 73 ? -0.614 1.022 -3.546 1.00 91.50 73 VAL A N 1
ATOM 553 C CA . VAL A 1 73 ? 0.107 2.120 -4.201 1.00 91.50 73 VAL A CA 1
ATOM 554 C C . VAL A 1 73 ? 1.400 2.414 -3.450 1.00 91.50 73 VAL A C 1
ATOM 556 O O . VAL A 1 73 ? 2.475 2.427 -4.045 1.00 91.50 73 VAL A O 1
ATOM 559 N N . VAL A 1 74 ? 1.322 2.597 -2.129 1.00 92.56 74 VAL A N 1
ATOM 560 C CA . VAL A 1 74 ? 2.498 2.974 -1.328 1.00 92.56 74 VAL A CA 1
ATOM 561 C C . VAL A 1 74 ? 3.530 1.858 -1.203 1.00 92.56 74 VAL A C 1
ATOM 563 O O . VAL A 1 74 ? 4.715 2.153 -1.080 1.00 92.56 74 VAL A O 1
ATOM 566 N N . ALA A 1 75 ? 3.113 0.592 -1.278 1.00 93.94 75 ALA A N 1
ATOM 567 C CA . ALA A 1 75 ? 4.020 -0.547 -1.238 1.00 93.94 75 ALA A CA 1
ATOM 568 C C . ALA A 1 75 ? 4.945 -0.608 -2.463 1.00 93.94 75 ALA A C 1
ATOM 570 O O . ALA A 1 75 ? 6.040 -1.154 -2.340 1.00 93.94 75 ALA A O 1
ATOM 571 N N . LYS A 1 76 ? 4.572 -0.014 -3.611 1.00 92.25 76 LYS A N 1
ATOM 572 C CA . LYS A 1 76 ? 5.476 0.099 -4.769 1.00 92.25 76 LYS A CA 1
ATOM 573 C C . LYS A 1 76 ? 6.593 1.123 -4.553 1.00 92.25 76 LYS A C 1
ATOM 575 O O . LYS A 1 76 ? 7.632 1.041 -5.204 1.00 92.25 76 LYS A O 1
ATOM 580 N N . GLU A 1 77 ? 6.400 2.096 -3.662 1.00 91.56 77 GLU A N 1
ATOM 581 C CA . GLU A 1 77 ? 7.312 3.229 -3.514 1.00 91.56 77 GLU A CA 1
ATOM 582 C C . GLU A 1 77 ? 8.543 2.854 -2.663 1.00 91.56 77 GLU A C 1
ATOM 584 O O . GLU A 1 77 ? 8.403 2.420 -1.513 1.00 91.56 77 GLU A O 1
ATOM 589 N N . PRO A 1 78 ? 9.774 3.041 -3.168 1.00 91.00 78 PRO A N 1
ATOM 590 C CA . PRO A 1 78 ? 10.991 2.612 -2.472 1.00 91.00 78 PRO A CA 1
ATOM 591 C C . PRO A 1 78 ? 11.239 3.390 -1.176 1.00 91.00 78 PRO A C 1
ATOM 593 O O . PRO A 1 78 ? 11.698 2.820 -0.189 1.00 91.00 78 PRO A O 1
ATOM 596 N N . ARG A 1 79 ? 10.876 4.677 -1.152 1.00 89.50 79 ARG A N 1
ATOM 597 C C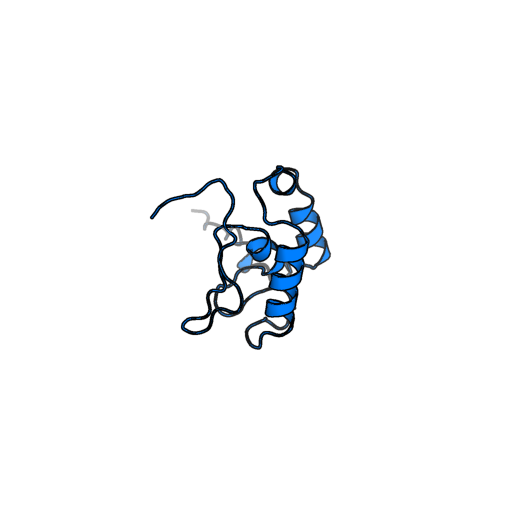A . ARG A 1 79 ? 11.116 5.593 -0.023 1.00 89.50 79 ARG A CA 1
ATOM 598 C C . ARG A 1 79 ? 10.069 5.518 1.078 1.00 89.50 79 ARG A C 1
ATOM 600 O O . ARG A 1 79 ? 10.245 6.140 2.125 1.00 89.50 79 ARG A O 1
ATOM 607 N N . ARG A 1 80 ? 8.983 4.780 0.864 1.00 91.56 80 ARG A N 1
ATOM 608 C CA . ARG A 1 80 ? 7.978 4.575 1.903 1.00 91.56 80 ARG A CA 1
ATOM 609 C C . ARG A 1 80 ? 8.355 3.410 2.797 1.00 91.56 80 ARG A C 1
ATOM 611 O O . ARG A 1 80 ? 9.079 2.499 2.401 1.00 91.56 80 ARG A O 1
ATOM 618 N N . SER A 1 81 ? 7.826 3.470 4.005 1.00 93.38 81 SER A N 1
ATOM 619 C CA . SER A 1 81 ? 7.859 2.417 5.008 1.00 93.38 81 SER A CA 1
ATOM 620 C C . SER A 1 81 ? 6.480 2.307 5.651 1.00 93.38 81 SER A C 1
ATOM 622 O O . SER A 1 81 ? 5.639 3.204 5.510 1.00 93.38 81 SER A O 1
ATOM 624 N N . CYS A 1 82 ? 6.254 1.225 6.390 1.00 93.44 82 CYS A N 1
ATOM 625 C CA . CYS A 1 82 ? 5.068 1.082 7.218 1.00 93.44 82 CYS A CA 1
ATOM 626 C C . CYS A 1 82 ? 4.976 2.261 8.216 1.00 93.44 82 CYS A C 1
ATOM 628 O O . CYS A 1 82 ? 5.971 2.563 8.879 1.00 93.44 82 CYS A O 1
ATOM 630 N N . PRO A 1 83 ? 3.810 2.928 8.344 1.00 93.00 83 PRO A N 1
ATOM 631 C CA . PRO A 1 83 ? 3.618 4.055 9.263 1.00 93.00 83 PRO A CA 1
ATOM 632 C C . PRO A 1 83 ? 3.491 3.628 10.736 1.00 93.00 83 PRO A C 1
ATOM 634 O O . PRO A 1 83 ? 3.368 4.482 11.610 1.00 93.00 83 PRO A O 1
ATOM 637 N N . GLN A 1 84 ? 3.467 2.322 11.024 1.00 91.00 84 GLN A N 1
ATOM 638 C CA . GLN A 1 84 ? 3.345 1.803 12.383 1.00 91.00 84 GLN A CA 1
ATOM 639 C C . GLN A 1 84 ? 4.563 2.194 13.223 1.00 91.00 84 GLN A C 1
ATOM 641 O O . GLN A 1 84 ? 5.697 1.821 12.922 1.00 91.00 84 GLN A O 1
ATOM 646 N N . VAL A 1 85 ? 4.311 2.933 14.301 1.00 86.44 85 VAL A N 1
ATOM 647 C CA . VAL A 1 85 ? 5.347 3.389 15.230 1.00 86.44 85 VAL A CA 1
ATOM 648 C C . VAL A 1 85 ? 5.855 2.207 16.063 1.00 86.44 85 VAL A C 1
ATOM 650 O O . VAL A 1 85 ? 5.074 1.379 16.528 1.00 86.44 85 VAL A O 1
ATOM 653 N N . GLY A 1 86 ? 7.174 2.116 16.239 1.00 86.50 86 GLY A N 1
ATOM 654 C CA . GLY A 1 86 ? 7.842 1.105 17.069 1.00 86.50 86 GLY A CA 1
ATOM 655 C C . GLY A 1 86 ? 8.046 -0.258 16.400 1.00 86.50 86 GLY A C 1
ATOM 656 O O . GLY A 1 86 ? 9.113 -0.842 16.551 1.00 86.50 86 GLY A O 1
ATOM 657 N N . ALA A 1 87 ? 7.073 -0.745 15.627 1.00 85.69 87 ALA A N 1
ATOM 658 C CA . ALA A 1 87 ? 7.148 -2.047 14.953 1.00 85.69 87 ALA A CA 1
ATOM 659 C C . ALA A 1 87 ? 6.649 -1.978 13.494 1.00 85.69 87 ALA A C 1
ATOM 661 O O . ALA A 1 87 ? 5.591 -2.534 13.173 1.00 85.69 87 ALA A O 1
ATOM 662 N N . PRO A 1 88 ? 7.369 -1.277 12.597 1.00 87.94 88 PRO A N 1
ATOM 663 C CA . PRO A 1 88 ? 6.995 -1.212 11.190 1.00 87.94 88 PRO A CA 1
ATOM 664 C C . PRO A 1 88 ? 7.040 -2.610 10.563 1.00 87.94 88 PRO A C 1
ATOM 666 O O . PRO A 1 88 ? 8.033 -3.320 10.682 1.00 87.94 88 PRO A O 1
ATOM 669 N N . GLN A 1 89 ? 5.974 -2.993 9.858 1.00 91.06 89 GLN A N 1
ATOM 670 C CA . GLN A 1 89 ? 5.884 -4.309 9.208 1.00 91.06 89 GLN A CA 1
ATOM 671 C C . GLN A 1 89 ? 6.794 -4.436 7.979 1.00 91.06 89 GLN A C 1
ATOM 673 O O . GLN A 1 89 ? 7.132 -5.533 7.554 1.00 91.06 89 GLN A O 1
ATOM 678 N N . TRP A 1 90 ? 7.189 -3.306 7.396 1.00 93.56 90 TRP A N 1
ATOM 679 C CA . TRP A 1 90 ? 8.106 -3.231 6.267 1.00 93.56 90 TRP A CA 1
ATOM 680 C C . TRP A 1 90 ? 8.798 -1.866 6.240 1.00 93.56 90 TRP A C 1
ATOM 682 O O . TRP A 1 90 ? 8.244 -0.859 6.694 1.00 93.56 90 TRP A O 1
ATOM 692 N N . GLY A 1 91 ? 10.020 -1.836 5.711 1.00 91.12 91 GLY A N 1
ATOM 693 C CA . GLY A 1 91 ? 10.876 -0.651 5.660 1.00 91.12 91 GLY A CA 1
ATOM 694 C C . GLY A 1 91 ? 11.063 -0.090 4.252 1.00 91.12 91 GLY A C 1
ATOM 695 O O . GLY A 1 91 ? 10.555 -0.635 3.267 1.00 91.12 91 GLY A O 1
ATOM 696 N N . GLN A 1 92 ? 11.828 0.998 4.167 1.00 91.75 92 GLN A N 1
ATOM 697 C CA . GLN A 1 92 ? 12.297 1.535 2.892 1.00 91.75 92 GLN A CA 1
ATOM 698 C C . GLN A 1 92 ? 13.113 0.480 2.144 1.00 91.75 92 GLN A C 1
ATOM 700 O O . GLN A 1 92 ? 13.858 -0.290 2.749 1.00 91.75 92 GLN A O 1
ATOM 705 N N . TYR A 1 93 ? 12.965 0.450 0.824 1.00 87.88 93 TYR A N 1
ATOM 706 C CA . TYR A 1 93 ? 13.790 -0.389 -0.028 1.00 87.88 93 TYR A CA 1
ATOM 707 C C . TYR A 1 93 ? 14.963 0.461 -0.522 1.00 87.88 93 TYR A C 1
ATOM 709 O O . TYR A 1 93 ? 14.727 1.523 -1.113 1.00 87.88 93 TYR A O 1
ATOM 717 N N . PRO A 1 94 ? 16.215 0.047 -0.265 1.00 78.81 94 PRO A N 1
ATOM 718 C CA . PRO A 1 94 ? 17.382 0.778 -0.719 1.00 78.81 94 PRO A CA 1
ATOM 719 C C . PRO A 1 94 ? 17.475 0.669 -2.242 1.00 78.81 94 PRO A C 1
ATOM 721 O O . PRO A 1 94 ? 18.084 -0.245 -2.788 1.00 78.81 94 PRO A O 1
ATOM 724 N N . ASN A 1 95 ? 16.874 1.623 -2.947 1.00 63.66 95 ASN A N 1
ATOM 725 C CA . ASN A 1 95 ? 17.196 1.827 -4.348 1.00 63.66 95 ASN A CA 1
ATOM 726 C C . ASN A 1 95 ? 18.617 2.388 -4.419 1.00 63.66 95 ASN A C 1
ATOM 728 O O . ASN A 1 95 ? 18.945 3.332 -3.701 1.00 63.66 95 ASN A O 1
ATOM 732 N N . GLY A 1 96 ? 19.446 1.858 -5.323 1.00 53.22 96 GLY A N 1
ATOM 733 C CA . GLY A 1 96 ? 20.811 2.344 -5.586 1.00 53.22 96 GLY A CA 1
ATOM 734 C C . GLY A 1 96 ? 20.912 3.841 -5.939 1.00 53.22 96 GLY A C 1
ATOM 735 O O . GLY A 1 96 ? 22.007 4.386 -6.012 1.00 53.22 96 GLY A O 1
ATOM 736 N N . LEU A 1 97 ? 19.779 4.533 -6.084 1.00 53.56 97 LEU A N 1
ATOM 737 C CA . LEU A 1 97 ? 19.635 5.984 -5.956 1.00 53.56 97 LEU A CA 1
ATOM 738 C C . LEU A 1 97 ? 19.640 6.386 -4.471 1.00 53.56 97 LEU A C 1
ATOM 740 O O . LEU A 1 97 ? 18.637 6.857 -3.927 1.00 53.56 97 LEU A O 1
ATOM 744 N N . GLY A 1 98 ? 20.774 6.156 -3.810 1.00 41.91 98 GLY A N 1
ATOM 745 C CA . GLY A 1 98 ? 20.980 6.508 -2.413 1.00 41.91 98 GLY A CA 1
ATOM 746 C C . GLY A 1 98 ? 20.751 7.999 -2.180 1.00 41.91 98 GLY A C 1
ATOM 747 O O . GLY A 1 98 ? 21.558 8.829 -2.590 1.00 41.91 98 GLY A O 1
ATOM 748 N N . LEU A 1 99 ? 19.678 8.342 -1.469 1.00 43.25 99 LEU A N 1
ATOM 749 C CA . LEU A 1 99 ? 19.691 9.558 -0.673 1.00 43.25 99 LEU A CA 1
ATOM 750 C C . LEU A 1 99 ? 20.361 9.211 0.646 1.00 43.25 99 LEU A C 1
ATOM 752 O O . LEU A 1 99 ? 19.779 8.557 1.509 1.00 43.25 99 LEU A O 1
ATOM 756 N N . LYS A 1 100 ? 21.623 9.619 0.739 1.00 36.16 100 LYS A N 1
ATOM 757 C CA . LYS A 1 100 ? 22.312 9.779 2.012 1.00 36.16 100 LYS A CA 1
ATOM 758 C C . LYS A 1 100 ? 21.517 10.790 2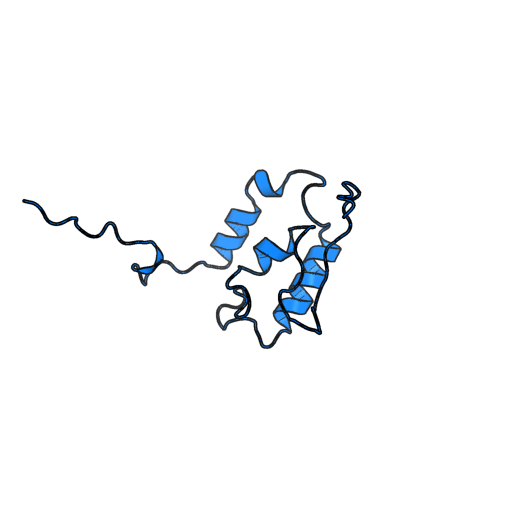.848 1.00 36.16 100 LYS A C 1
ATOM 760 O O . LYS A 1 100 ? 21.094 11.812 2.305 1.00 36.16 100 LYS A O 1
ATOM 765 N N . PHE A 1 101 ? 21.282 10.438 4.109 1.00 47.31 101 PHE A N 1
ATOM 766 C CA . PHE A 1 101 ? 20.764 11.336 5.141 1.00 47.31 101 PHE A CA 1
ATOM 767 C C . PHE A 1 101 ? 21.715 12.514 5.364 1.00 47.31 101 PHE A C 1
ATOM 769 O O . PHE A 1 101 ? 22.942 12.306 5.195 1.00 47.31 101 PHE A O 1
#

Sequence (101 aa):
MIPPERRGCKGCRTDFQVTEAHIAQMLSSPMFQVVGAWVPDNVYEDRIRCCDACSNLQADGYTCALSGCIVRVVAKEPRRSCPQVGAPQWGQYPNGLGLKF

Secondary structure (DSSP, 8-state):
---------TTT-TT----HHHHHHHHTSGGGG-TTTS--HHHHHHHHHHHHT-TTB-TTSSBBTTT--BHHHHTT-TT-----SSS-SS-----SS----

Foldseek 3Di:
DDPPPPPDDPVNPPPDDCAPVNLVVVCPDVVVVPPLQWDDPVQLVQQLVLQQPDPQQDPRSQAGNQPRDGSSVQSRGQQDWANDPPDTSGHHHDRVPDDDD

Radius of gyration: 16.77 Å; chains: 1; bounding box: 48×47×35 Å

Organism: NCBI:txid695939

pLDDT: mean 81.08, std 16.02, range [36.16, 95.56]